Protein AF-A0A9R0U4C8-F1 (afdb_monomer_lite)

Organism: Triticum turgidum subsp. durum (NCBI:txid4567)

Secondary structure (DSSP, 8-state):
--EEEEETTTTEEEEE-SS-EEEEETTTTEEEEEEEEEEEEEETTEEEEEEEEEEEETTEEEE--EEE----

Structure (mmCIF, N/CA/C/O backbone):
data_AF-A0A9R0U4C8-F1
#
_entry.id   AF-A0A9R0U4C8-F1
#
loop_
_atom_site.group_PDB
_atom_site.id
_atom_site.type_s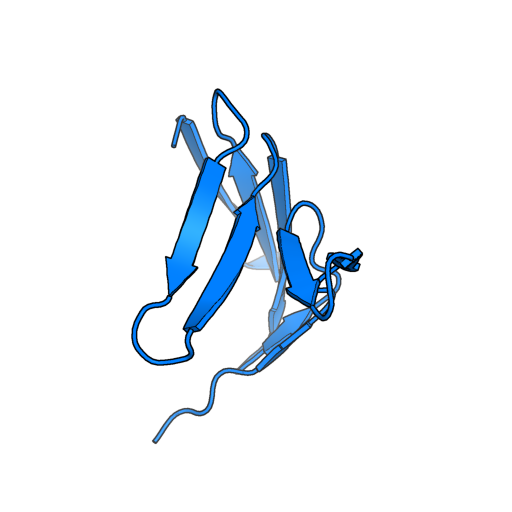ymbol
_atom_site.label_atom_id
_atom_site.label_alt_id
_atom_site.label_comp_id
_atom_site.label_asym_id
_atom_site.label_entity_id
_atom_site.label_seq_id
_atom_site.pdbx_PDB_ins_code
_atom_site.Cartn_x
_atom_site.Cartn_y
_atom_site.Cartn_z
_atom_site.occupancy
_atom_site.B_iso_or_equiv
_atom_site.auth_seq_id
_atom_site.auth_comp_id
_atom_site.auth_asym_id
_atom_site.auth_atom_id
_atom_site.pdbx_PDB_model_num
ATOM 1 N N . MET A 1 1 ? -3.664 13.002 4.102 1.00 79.00 1 MET A N 1
ATOM 2 C CA . MET A 1 1 ? -2.607 12.627 3.149 1.00 79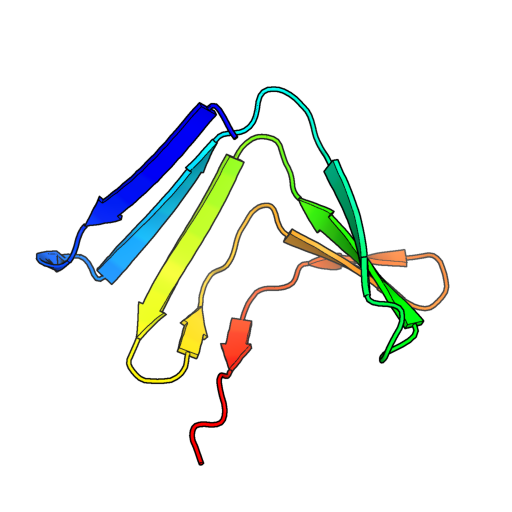.00 1 MET A CA 1
ATOM 3 C C . MET A 1 1 ? -1.727 13.845 2.989 1.00 79.00 1 MET A C 1
ATOM 5 O O . MET A 1 1 ? -2.275 14.911 2.748 1.00 79.00 1 MET A O 1
ATOM 9 N N . GLU A 1 2 ? -0.434 13.702 3.254 1.00 93.44 2 GLU A N 1
ATOM 10 C CA . GLU A 1 2 ? 0.543 14.796 3.166 1.00 93.44 2 GLU A CA 1
ATOM 11 C C . GLU A 1 2 ? 1.289 14.732 1.836 1.00 93.44 2 GLU A C 1
ATOM 13 O O . GLU A 1 2 ? 1.424 15.747 1.164 1.00 93.44 2 GLU A O 1
ATOM 18 N N . GLU A 1 3 ? 1.672 13.526 1.417 1.00 97.00 3 GLU A N 1
ATOM 19 C CA . GLU A 1 3 ? 2.406 13.304 0.178 1.00 97.00 3 GLU A CA 1
ATOM 20 C C . GLU A 1 3 ? 1.949 12.011 -0.492 1.00 97.00 3 GLU A C 1
ATOM 22 O O . GLU A 1 3 ? 1.635 11.022 0.175 1.00 97.00 3 GLU A O 1
ATOM 27 N N . PHE A 1 4 ? 1.933 12.025 -1.820 1.00 97.75 4 PHE A N 1
ATOM 28 C CA . PHE A 1 4 ? 1.895 10.829 -2.644 1.00 97.75 4 PHE A CA 1
ATOM 29 C C . PHE A 1 4 ? 2.903 11.000 -3.773 1.00 97.75 4 PHE A C 1
ATOM 31 O O . PHE A 1 4 ? 2.909 12.036 -4.442 1.00 97.75 4 PHE A O 1
ATOM 38 N N . GLY A 1 5 ? 3.716 9.977 -4.000 1.00 98.19 5 GLY A N 1
ATOM 39 C CA . GLY A 1 5 ? 4.695 9.960 -5.070 1.00 98.19 5 GLY A CA 1
ATOM 40 C C . GLY A 1 5 ? 4.674 8.645 -5.829 1.00 98.19 5 GLY A C 1
ATOM 41 O O . GLY A 1 5 ? 4.394 7.582 -5.274 1.00 98.19 5 GLY A O 1
ATOM 42 N N . TYR A 1 6 ? 4.982 8.733 -7.120 1.00 98.12 6 TYR A N 1
ATOM 43 C CA . TYR A 1 6 ? 5.166 7.581 -7.987 1.00 98.12 6 TYR A CA 1
ATOM 44 C C . TYR A 1 6 ? 6.352 7.823 -8.916 1.00 98.12 6 TYR A C 1
ATOM 46 O O . TYR A 1 6 ? 6.355 8.744 -9.730 1.00 98.12 6 TYR A O 1
ATOM 54 N N . ASN A 1 7 ? 7.367 6.976 -8.791 1.00 98.12 7 ASN A N 1
ATOM 55 C CA . ASN A 1 7 ? 8.474 6.904 -9.722 1.00 98.12 7 ASN A CA 1
ATOM 56 C C . ASN A 1 7 ? 8.138 5.873 -10.804 1.00 98.12 7 ASN A C 1
ATOM 58 O O . ASN A 1 7 ? 8.277 4.667 -10.586 1.00 98.12 7 ASN A O 1
ATOM 62 N N . CYS A 1 8 ? 7.736 6.361 -11.978 1.00 96.25 8 CYS A N 1
ATOM 63 C CA . CYS A 1 8 ? 7.380 5.520 -13.119 1.00 96.25 8 CYS A CA 1
ATOM 64 C C . CYS A 1 8 ? 8.533 4.616 -13.576 1.00 96.25 8 CYS A C 1
ATOM 66 O O . CYS A 1 8 ? 8.300 3.455 -13.891 1.00 96.25 8 CYS A O 1
ATOM 68 N N . ALA A 1 9 ? 9.773 5.120 -13.589 1.00 97.50 9 ALA A N 1
ATOM 69 C CA . ALA A 1 9 ? 10.932 4.365 -14.067 1.00 97.50 9 ALA A CA 1
ATOM 70 C C . ALA A 1 9 ? 11.277 3.183 -13.146 1.00 97.50 9 ALA A C 1
ATOM 72 O O . ALA A 1 9 ? 11.636 2.110 -13.620 1.00 97.50 9 ALA A O 1
ATOM 73 N N . ALA A 1 10 ? 11.137 3.369 -11.830 1.00 97.69 10 ALA A N 1
ATOM 74 C CA . ALA A 1 10 ? 11.359 2.315 -10.840 1.00 97.69 10 ALA A CA 1
ATOM 75 C C . ALA A 1 10 ? 10.107 1.461 -10.563 1.00 97.69 10 ALA A C 1
ATOM 77 O O . ALA A 1 10 ? 10.197 0.442 -9.878 1.00 97.69 10 ALA A O 1
ATOM 78 N N . GLY A 1 11 ? 8.931 1.899 -11.024 1.00 97.81 11 GLY A N 1
ATOM 79 C CA . GLY A 1 11 ? 7.647 1.322 -10.640 1.00 97.81 11 GLY A CA 1
ATOM 80 C C . GLY A 1 11 ? 7.380 1.423 -9.136 1.00 97.81 11 GLY A C 1
ATOM 81 O O . GLY A 1 11 ? 6.695 0.572 -8.591 1.00 97.81 11 GLY A O 1
ATOM 82 N N . PHE A 1 12 ? 7.939 2.411 -8.438 1.00 98.56 12 PHE A N 1
ATOM 83 C CA . PHE A 1 12 ? 7.847 2.530 -6.980 1.00 98.56 12 PHE A CA 1
ATOM 84 C C . PHE A 1 12 ? 6.905 3.663 -6.588 1.00 98.56 12 PHE A C 1
ATOM 86 O O . PHE A 1 12 ? 7.022 4.762 -7.128 1.00 98.56 12 PHE A O 1
ATOM 93 N N . MET A 1 13 ? 6.006 3.423 -5.636 1.00 98.31 13 MET A N 1
ATOM 94 C CA . MET A 1 13 ? 5.154 4.465 -5.067 1.00 98.31 13 MET A CA 1
ATOM 95 C C . MET A 1 13 ? 5.243 4.522 -3.550 1.00 98.31 13 MET A C 1
ATOM 97 O O . MET A 1 13 ? 5.505 3.516 -2.884 1.00 98.31 13 MET A O 1
ATOM 101 N N . TRP A 1 14 ? 4.950 5.704 -3.023 1.00 98.50 14 TRP A N 1
ATOM 102 C CA . TRP A 1 14 ? 4.850 5.956 -1.599 1.00 98.50 14 TRP A CA 1
ATOM 103 C C . TRP A 1 14 ? 3.711 6.924 -1.287 1.00 98.50 14 TRP A C 1
ATOM 105 O O . TRP A 1 14 ? 3.285 7.731 -2.115 1.00 98.50 14 TRP A O 1
ATOM 115 N N . LEU A 1 15 ? 3.214 6.819 -0.064 1.00 97.69 15 LEU A N 1
ATOM 116 C CA . LEU A 1 15 ? 2.160 7.645 0.494 1.00 97.69 15 LEU A CA 1
ATOM 117 C C . LEU A 1 15 ? 2.540 7.986 1.934 1.00 97.69 15 LEU A C 1
ATOM 119 O O . LEU A 1 15 ? 2.726 7.081 2.748 1.00 97.69 15 LEU A O 1
ATOM 123 N N . VAL A 1 16 ? 2.589 9.278 2.252 1.00 97.81 16 VAL A N 1
ATOM 124 C CA . VAL A 1 16 ? 2.884 9.782 3.597 1.00 97.81 16 VAL A CA 1
ATOM 125 C C . VAL A 1 16 ? 1.637 10.428 4.196 1.00 97.81 16 VAL A C 1
ATOM 127 O O . VAL A 1 16 ? 0.889 11.173 3.547 1.00 97.81 16 VAL A O 1
ATOM 130 N N . GLN A 1 17 ? 1.371 10.112 5.458 1.00 95.94 17 GLN A N 1
ATOM 131 C CA . GLN A 1 17 ? 0.247 10.610 6.232 1.00 95.94 17 GLN A CA 1
ATOM 132 C C . GLN A 1 17 ? 0.706 10.985 7.639 1.00 95.94 17 GLN A C 1
ATOM 134 O O . GLN A 1 17 ? 1.404 10.225 8.304 1.00 95.94 17 GLN A O 1
ATOM 139 N N . ARG A 1 18 ? 0.169 12.094 8.155 1.00 94.12 18 ARG A N 1
ATOM 140 C CA . ARG A 1 18 ? 0.465 12.590 9.504 1.00 94.12 18 ARG A CA 1
ATOM 141 C C . ARG A 1 18 ? 0.268 11.569 10.626 1.00 94.12 18 ARG A C 1
ATOM 143 O O . ARG A 1 18 ? 0.908 11.644 11.671 1.00 94.12 18 ARG A O 1
ATOM 150 N N . LYS A 1 19 ? -0.726 10.694 10.475 1.00 94.06 19 LYS A N 1
ATOM 151 C CA . LYS A 1 19 ? -1.151 9.730 11.492 1.00 94.06 19 LYS A CA 1
ATOM 152 C C . LYS A 1 19 ? -1.571 8.434 10.821 1.00 94.06 19 LYS A C 1
ATOM 154 O O . LYS A 1 19 ? -2.118 8.460 9.720 1.00 94.06 19 LYS A O 1
ATOM 159 N N . LYS A 1 20 ? -1.387 7.325 11.541 1.00 94.38 20 LYS A N 1
ATOM 160 C CA . LYS A 1 20 ? -1.987 6.034 11.197 1.00 94.38 20 LYS A CA 1
ATOM 161 C C . LYS A 1 20 ? -3.500 6.209 11.036 1.00 94.38 20 LYS A C 1
ATOM 163 O O . LYS A 1 20 ? -4.143 6.812 11.897 1.00 94.38 20 LYS A O 1
ATOM 168 N N . THR A 1 21 ? -4.060 5.656 9.968 1.00 96.12 21 THR A N 1
ATOM 169 C CA . THR A 1 21 ? -5.502 5.667 9.702 1.00 96.12 21 THR A CA 1
ATOM 170 C C . THR A 1 21 ? -6.040 4.246 9.597 1.00 96.12 21 THR A C 1
ATOM 172 O O . THR A 1 21 ? -5.337 3.321 9.196 1.00 96.12 21 THR A O 1
ATOM 175 N N . GLU A 1 22 ? -7.297 4.054 9.986 1.00 96.69 22 GLU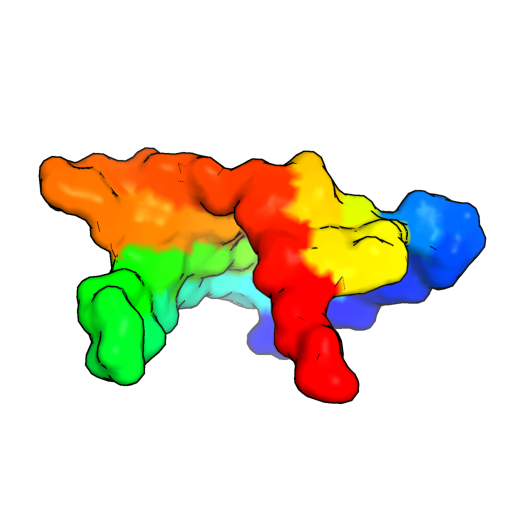 A N 1
ATOM 176 C CA . GLU A 1 22 ? -8.009 2.788 9.814 1.00 96.69 22 GLU A CA 1
ATOM 177 C C . GLU A 1 22 ? -9.262 3.033 8.978 1.00 96.69 22 GLU A C 1
ATOM 179 O O . GLU A 1 22 ? -9.957 4.036 9.144 1.00 96.69 22 GLU A O 1
ATOM 1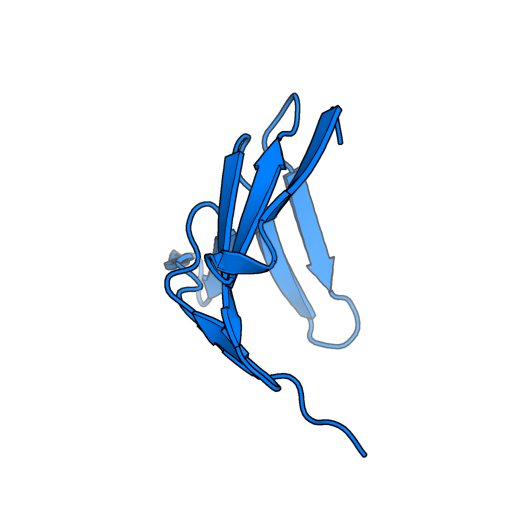84 N N . HIS A 1 23 ? -9.544 2.118 8.058 1.00 95.31 23 HIS A N 1
ATOM 185 C CA . HIS A 1 23 ? -10.710 2.169 7.195 1.00 95.31 23 HIS A CA 1
ATOM 186 C C . HIS A 1 23 ? -11.420 0.822 7.204 1.00 95.31 23 HIS A C 1
ATOM 188 O O . HIS A 1 23 ? -10.790 -0.221 7.060 1.00 95.31 23 HIS A O 1
ATOM 194 N N . THR A 1 24 ? -12.745 0.843 7.331 1.00 96.06 24 THR A N 1
ATOM 195 C CA . THR A 1 24 ? -13.562 -0.365 7.186 1.00 96.06 24 THR A CA 1
ATOM 196 C C . THR A 1 24 ? -14.271 -0.345 5.842 1.00 96.06 24 THR A C 1
ATOM 198 O O . THR A 1 24 ? -15.198 0.439 5.622 1.00 96.06 24 THR A O 1
ATOM 201 N N . PHE A 1 25 ? -13.868 -1.251 4.955 1.00 94.31 25 PHE A N 1
ATOM 202 C CA . PHE A 1 25 ? -14.520 -1.471 3.674 1.00 94.31 25 PHE A CA 1
ATOM 203 C C . PHE A 1 25 ? -15.857 -2.181 3.897 1.00 94.31 25 PHE A C 1
ATOM 205 O O . PHE A 1 25 ? -15.929 -3.407 3.967 1.00 94.31 25 PHE A O 1
ATOM 212 N N . LYS A 1 26 ? -16.945 -1.408 3.990 1.00 95.06 26 LYS A N 1
ATOM 213 C CA . LYS A 1 26 ? -18.284 -1.916 4.349 1.00 95.06 26 LYS A CA 1
ATOM 214 C C . LYS A 1 26 ? -18.777 -3.069 3.466 1.00 95.06 26 LYS A C 1
ATOM 216 O O . LYS A 1 26 ? -19.417 -3.980 3.978 1.00 95.06 26 LYS A O 1
ATOM 221 N N . LYS A 1 27 ? -18.464 -3.050 2.164 1.00 93.62 27 LYS A N 1
ATOM 222 C CA . LYS A 1 27 ? -18.907 -4.081 1.206 1.00 93.62 27 LYS A CA 1
ATOM 223 C C . LYS A 1 27 ? -18.342 -5.470 1.515 1.00 93.62 27 LYS A C 1
ATOM 225 O O . LYS A 1 27 ? -19.053 -6.451 1.358 1.00 93.62 27 LYS A O 1
ATOM 230 N N . VAL A 1 28 ? -17.090 -5.535 1.966 1.00 92.06 28 VAL A N 1
ATOM 231 C CA . VAL A 1 28 ? -16.382 -6.793 2.272 1.00 92.06 28 VAL A CA 1
ATOM 232 C C . VAL A 1 28 ? -16.186 -7.006 3.776 1.00 92.06 28 VAL A C 1
ATOM 234 O O . VAL A 1 28 ? -15.559 -7.973 4.181 1.00 92.06 28 VAL A O 1
ATOM 237 N N . LYS A 1 29 ? -16.729 -6.104 4.609 1.00 93.00 29 LYS A N 1
ATOM 238 C CA . LYS A 1 29 ? -16.629 -6.108 6.080 1.00 93.00 29 LYS A CA 1
ATOM 239 C C . LYS A 1 29 ? -15.192 -6.241 6.607 1.00 93.00 29 LYS A C 1
ATOM 241 O O . LYS A 1 29 ? -14.981 -6.773 7.690 1.00 93.00 29 LYS A O 1
ATOM 246 N N . GLN A 1 30 ? -14.221 -5.720 5.862 1.00 95.06 30 GLN A N 1
ATOM 247 C CA . GLN A 1 30 ? -12.807 -5.824 6.207 1.00 95.06 30 GLN A CA 1
ATOM 248 C C . GLN A 1 30 ? -12.282 -4.489 6.736 1.00 95.06 30 GLN A C 1
ATOM 250 O O . GLN A 1 30 ? -12.504 -3.441 6.121 1.00 95.06 30 GLN A O 1
ATOM 255 N N . THR A 1 31 ? -11.586 -4.523 7.871 1.00 96.75 31 THR A N 1
ATOM 256 C CA . THR A 1 31 ? -10.908 -3.353 8.441 1.00 96.75 31 THR A CA 1
ATOM 257 C C . THR A 1 31 ? -9.432 -3.391 8.071 1.00 96.75 31 THR A C 1
ATOM 259 O O . THR A 1 31 ? -8.738 -4.367 8.343 1.00 96.75 31 THR A O 1
ATOM 262 N N . VAL A 1 32 ? -8.952 -2.308 7.471 1.00 97.06 32 VAL A N 1
ATOM 263 C CA . VAL A 1 32 ? -7.572 -2.138 7.019 1.00 97.06 32 VAL A CA 1
ATOM 264 C C . VAL A 1 32 ? -6.957 -0.952 7.744 1.00 97.06 32 VAL A C 1
ATOM 266 O O . VAL A 1 32 ? -7.596 0.086 7.905 1.00 97.06 32 VAL A O 1
ATOM 269 N N . SER A 1 33 ? -5.710 -1.097 8.175 1.00 97.69 33 SER A N 1
ATOM 270 C CA . SER A 1 33 ? -4.914 -0.021 8.744 1.00 97.69 33 SER A CA 1
ATOM 271 C C . SER A 1 33 ? -3.800 0.398 7.798 1.00 97.69 33 SER A C 1
ATOM 273 O O . SER A 1 33 ? -3.092 -0.465 7.276 1.00 97.69 33 SER A O 1
ATOM 275 N N . TYR A 1 34 ? -3.604 1.704 7.678 1.00 97.50 34 TYR A N 1
ATOM 276 C CA . TYR A 1 34 ? -2.522 2.345 6.943 1.00 97.50 34 TYR A CA 1
ATOM 277 C C . TYR A 1 34 ? -1.595 3.046 7.938 1.00 97.50 34 TYR A C 1
ATOM 279 O O . TYR A 1 34 ? -2.054 3.811 8.790 1.00 97.50 34 TYR A O 1
ATOM 287 N N . ALA A 1 35 ? -0.300 2.762 7.863 1.00 97.75 35 ALA A N 1
ATOM 288 C CA . ALA A 1 35 ? 0.733 3.422 8.650 1.00 97.75 35 ALA A CA 1
ATOM 289 C C . ALA A 1 35 ? 0.968 4.868 8.169 1.00 97.75 35 ALA A C 1
ATOM 291 O O . ALA A 1 35 ? 0.372 5.316 7.191 1.00 97.75 35 ALA A O 1
ATOM 292 N N . GLY A 1 36 ? 1.831 5.603 8.880 1.00 97.19 36 GLY A N 1
ATOM 293 C CA . GLY A 1 36 ? 2.228 6.956 8.474 1.00 97.19 36 GLY A CA 1
ATOM 294 C C . GLY A 1 36 ? 2.967 6.985 7.134 1.00 97.19 36 GLY A C 1
ATOM 295 O O . GLY A 1 36 ? 2.854 7.959 6.405 1.00 97.19 36 GLY A O 1
ATOM 296 N N . GLU A 1 37 ? 3.642 5.893 6.778 1.00 97.81 37 GLU A N 1
ATOM 297 C CA . GLU A 1 37 ? 4.240 5.687 5.462 1.00 97.81 37 GLU A CA 1
ATOM 298 C C . GLU A 1 37 ? 3.746 4.357 4.887 1.00 97.81 37 GLU A C 1
ATOM 300 O O . GLU A 1 37 ? 3.754 3.325 5.566 1.00 97.81 37 GLU A O 1
ATOM 305 N N . VAL A 1 38 ? 3.289 4.391 3.639 1.00 98.25 38 VAL A N 1
ATOM 306 C CA . VAL A 1 38 ? 2.896 3.218 2.857 1.00 98.25 38 VAL A CA 1
ATOM 307 C C . VAL A 1 38 ? 3.713 3.219 1.580 1.00 98.25 38 VAL A C 1
ATOM 309 O O . VAL A 1 38 ? 3.754 4.230 0.887 1.00 98.25 38 VAL A O 1
ATOM 312 N N . THR A 1 39 ? 4.329 2.090 1.248 1.00 98.62 39 THR A N 1
ATOM 313 C CA . THR A 1 39 ? 5.141 1.938 0.035 1.00 98.62 39 THR A CA 1
ATOM 314 C C . THR A 1 39 ? 4.769 0.662 -0.701 1.00 98.62 39 THR A C 1
ATOM 316 O O . THR A 1 39 ? 4.268 -0.289 -0.097 1.00 98.62 39 THR A O 1
ATOM 319 N N . ALA A 1 40 ? 4.968 0.646 -2.017 1.00 98.69 40 ALA A N 1
ATOM 320 C CA . ALA A 1 40 ? 4.739 -0.530 -2.849 1.00 98.69 40 ALA A CA 1
ATOM 321 C C . ALA A 1 40 ? 5.453 -0.407 -4.199 1.00 98.69 40 ALA A C 1
ATOM 323 O O . ALA A 1 40 ? 5.758 0.694 -4.660 1.00 98.69 40 ALA A O 1
ATOM 324 N N . PHE A 1 41 ? 5.632 -1.542 -4.872 1.00 98.50 41 PHE A N 1
ATOM 325 C CA . PHE A 1 41 ? 5.976 -1.574 -6.291 1.00 98.50 41 PHE A CA 1
ATOM 326 C C . PHE A 1 41 ? 4.729 -1.855 -7.131 1.00 98.50 41 PHE A C 1
ATOM 328 O O . PHE A 1 41 ? 3.972 -2.782 -6.837 1.00 98.50 41 PHE A O 1
ATOM 335 N N . VAL A 1 42 ? 4.538 -1.048 -8.168 1.00 97.19 42 VAL A N 1
ATOM 336 C CA . VAL A 1 42 ? 3.449 -1.108 -9.139 1.00 97.19 42 VAL A CA 1
ATOM 337 C C . VAL A 1 42 ? 3.892 -1.935 -10.341 1.00 97.19 42 VAL A C 1
ATOM 339 O O . VAL A 1 42 ? 4.912 -1.651 -10.966 1.00 97.19 42 VAL A O 1
ATOM 342 N N . GLU A 1 43 ? 3.087 -2.932 -10.682 1.00 95.00 43 GLU A N 1
ATOM 343 C CA . GLU A 1 43 ? 3.188 -3.749 -11.889 1.00 95.00 43 GLU A CA 1
ATOM 344 C C . GLU A 1 43 ? 1.830 -3.738 -12.616 1.00 95.00 43 GLU A C 1
ATOM 346 O O . GLU A 1 43 ? 0.804 -3.418 -12.001 1.00 95.00 43 GLU A O 1
ATOM 351 N N . PRO A 1 44 ? 1.767 -4.086 -13.914 1.00 93.56 44 PRO A N 1
ATOM 352 C CA . PRO A 1 44 ? 0.491 -4.213 -14.614 1.00 93.56 44 PRO A CA 1
ATOM 353 C C . PRO A 1 44 ? -0.479 -5.141 -13.862 1.00 93.56 44 PRO A C 1
ATOM 355 O O . PRO A 1 44 ? -0.219 -6.330 -13.697 1.00 93.56 44 PRO A O 1
ATOM 358 N N . GLY A 1 45 ? -1.589 -4.578 -13.371 1.00 94.50 45 GLY A N 1
ATOM 359 C CA . GLY A 1 45 ? -2.626 -5.312 -12.638 1.00 94.50 45 GLY A CA 1
ATOM 360 C C . GLY A 1 45 ? -2.261 -5.740 -11.209 1.00 94.50 45 GLY A C 1
ATOM 361 O O . GLY A 1 45 ? -3.026 -6.486 -10.598 1.00 94.50 45 GLY A O 1
ATOM 362 N N . LYS A 1 46 ? -1.128 -5.300 -10.645 1.00 95.94 46 LYS A N 1
ATOM 363 C CA . LYS A 1 46 ? -0.672 -5.759 -9.325 1.00 95.94 46 LYS A CA 1
ATOM 364 C C . LYS A 1 46 ? 0.132 -4.705 -8.567 1.00 95.94 46 LYS A C 1
ATOM 366 O O . LYS A 1 46 ? 0.940 -3.978 -9.130 1.00 95.94 46 LYS A O 1
ATOM 371 N N . LEU A 1 47 ? -0.036 -4.692 -7.251 1.00 97.62 47 LEU A N 1
ATOM 372 C CA . LEU A 1 47 ? 0.881 -4.068 -6.305 1.00 97.62 47 LEU A CA 1
ATOM 373 C C . LEU A 1 47 ? 1.601 -5.158 -5.518 1.00 97.62 47 LEU A C 1
ATOM 375 O O . LEU A 1 47 ? 0.962 -6.101 -5.049 1.00 97.62 47 LEU A O 1
ATOM 379 N N . ARG A 1 48 ? 2.917 -5.035 -5.347 1.00 97.81 48 ARG A N 1
ATOM 380 C CA . ARG A 1 48 ? 3.734 -6.004 -4.603 1.00 97.81 48 ARG A CA 1
ATOM 381 C C . ARG A 1 48 ? 4.668 -5.333 -3.611 1.00 97.81 48 ARG A C 1
ATOM 383 O O . ARG A 1 48 ? 4.961 -4.143 -3.729 1.00 97.81 48 ARG A O 1
ATOM 390 N N . LYS A 1 49 ? 5.191 -6.139 -2.681 1.00 98.06 49 LYS A N 1
ATOM 391 C CA . LYS A 1 49 ? 6.080 -5.696 -1.594 1.00 98.06 49 LYS A CA 1
ATOM 392 C C . LYS A 1 49 ? 5.489 -4.492 -0.855 1.00 98.06 49 LYS A C 1
ATOM 394 O O . LYS A 1 49 ? 6.181 -3.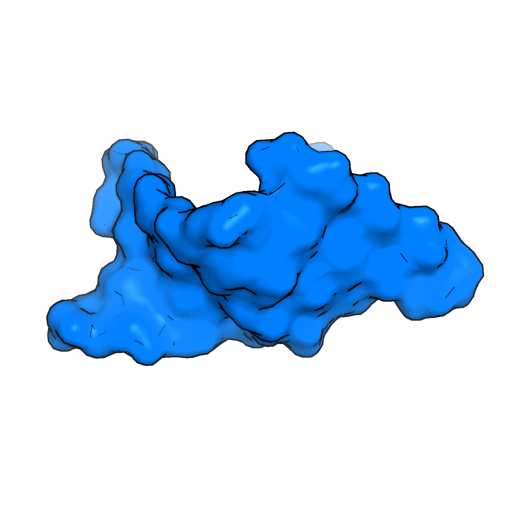514 -0.590 1.00 98.06 49 LYS A O 1
ATOM 399 N N . ILE A 1 50 ? 4.188 -4.563 -0.587 1.00 98.56 50 ILE A N 1
ATOM 400 C CA . ILE A 1 50 ? 3.467 -3.503 0.106 1.00 98.56 50 ILE A CA 1
ATOM 401 C C . ILE A 1 50 ? 3.956 -3.454 1.558 1.00 98.56 50 ILE A C 1
ATOM 403 O O . ILE A 1 50 ? 4.019 -4.480 2.240 1.00 98.56 50 ILE A O 1
ATOM 407 N N . ALA A 1 51 ? 4.282 -2.256 2.031 1.00 98.50 51 ALA A N 1
ATOM 408 C CA . ALA A 1 51 ? 4.591 -1.972 3.425 1.00 98.50 51 ALA A CA 1
ATOM 409 C C . ALA A 1 51 ? 3.616 -0.929 3.982 1.00 98.50 51 ALA A C 1
ATOM 411 O O . ALA A 1 51 ? 3.061 -0.114 3.249 1.00 98.50 51 ALA A O 1
ATOM 412 N N . GLY A 1 52 ? 3.383 -0.971 5.294 1.00 97.81 52 GLY A N 1
ATOM 413 C CA . GLY A 1 52 ? 2.505 -0.013 5.972 1.00 97.81 52 GLY A CA 1
ATOM 414 C C . GLY A 1 52 ? 1.006 -0.307 5.860 1.00 97.81 52 GLY A C 1
ATOM 415 O O . GLY A 1 52 ? 0.214 0.458 6.401 1.00 97.81 52 GLY A O 1
ATOM 416 N N . VAL A 1 53 ? 0.595 -1.413 5.232 1.00 98.19 53 VAL A N 1
ATOM 417 C CA . VAL A 1 53 ? -0.817 -1.825 5.143 1.00 98.19 53 VAL A CA 1
ATOM 418 C C . VAL A 1 53 ? -1.037 -3.132 5.898 1.00 98.19 53 VAL A C 1
ATOM 420 O O . VAL A 1 53 ? -0.313 -4.108 5.696 1.00 98.19 53 VAL A O 1
ATOM 423 N N . LYS A 1 54 ? -2.051 -3.170 6.767 1.00 98.06 54 LYS A N 1
ATOM 424 C CA . LYS A 1 54 ? -2.473 -4.391 7.468 1.00 98.06 54 LYS A CA 1
ATOM 425 C C . LYS A 1 54 ? -3.981 -4.566 7.415 1.00 98.06 54 LYS A C 1
ATOM 427 O O . LYS A 1 54 ? -4.703 -3.582 7.500 1.00 98.06 54 LYS A O 1
ATOM 432 N N . THR A 1 55 ? -4.449 -5.801 7.339 1.00 97.31 55 THR A N 1
ATOM 433 C CA . THR A 1 55 ? -5.861 -6.166 7.481 1.00 97.31 55 THR A CA 1
ATOM 434 C C . THR A 1 55 ? -6.113 -6.834 8.830 1.00 97.31 55 THR A C 1
ATOM 436 O O . THR A 1 55 ? -5.203 -7.438 9.402 1.00 97.31 55 THR A O 1
ATOM 439 N N . LYS A 1 56 ? -7.328 -6.698 9.359 1.00 95.62 56 LYS A N 1
ATOM 440 C CA . LYS A 1 56 ? -7.753 -7.341 10.600 1.00 95.62 56 LYS A CA 1
ATOM 441 C C . LYS A 1 56 ? -8.524 -8.624 10.291 1.00 95.62 56 LYS A C 1
ATOM 443 O O . LYS A 1 56 ? -9.646 -8.553 9.803 1.00 95.62 56 LYS A O 1
ATOM 448 N N . GLU A 1 57 ? -7.953 -9.769 10.651 1.00 93.56 57 GLU A N 1
ATOM 449 C CA . GLU A 1 57 ? -8.541 -11.105 10.478 1.00 93.56 57 GLU A CA 1
ATOM 450 C C . GLU A 1 57 ? -8.526 -11.839 11.820 1.00 93.56 57 GLU A C 1
ATOM 452 O O . GLU A 1 57 ? -7.485 -11.888 12.470 1.00 93.56 57 GLU A O 1
ATOM 457 N N . LEU A 1 58 ? -9.664 -12.392 12.262 1.00 87.50 58 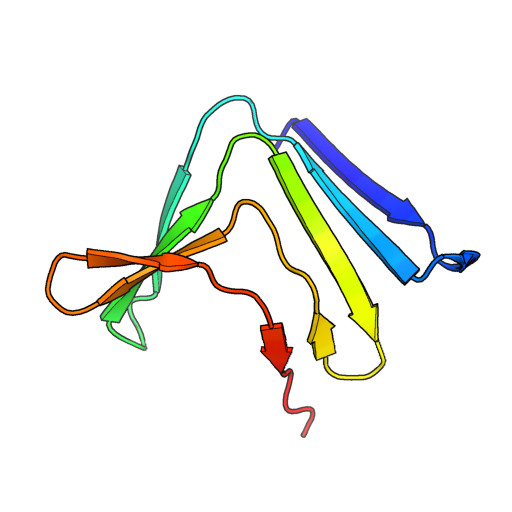LEU A N 1
ATOM 458 C CA . LEU A 1 58 ? -9.777 -13.153 13.524 1.00 87.50 58 LEU A CA 1
ATOM 459 C C . LEU A 1 58 ? -9.045 -12.490 14.716 1.00 87.50 58 LEU A C 1
ATOM 461 O O . LEU A 1 58 ? -8.323 -13.140 15.464 1.00 87.50 58 LEU A O 1
ATOM 465 N N . PHE A 1 59 ? -9.227 -11.173 14.876 1.00 88.19 59 PHE A N 1
ATOM 466 C CA . PHE A 1 59 ? -8.587 -10.316 15.894 1.00 88.19 59 PHE A CA 1
ATOM 467 C C . PHE A 1 59 ? -7.083 -10.028 15.723 1.00 88.19 59 PHE A C 1
ATOM 469 O O . PHE A 1 59 ? -6.544 -9.224 16.484 1.00 88.19 59 PHE A O 1
ATOM 476 N N . LEU A 1 60 ? -6.419 -10.577 14.707 1.00 95.69 60 LEU A N 1
ATOM 477 C CA . LEU A 1 60 ? -5.011 -10.332 14.389 1.00 95.69 60 LEU A CA 1
ATOM 478 C C . LEU A 1 60 ? -4.854 -9.305 13.265 1.00 95.69 60 LEU A C 1
ATOM 480 O O . LEU A 1 60 ? -5.667 -9.232 12.348 1.00 95.69 60 LEU A O 1
ATOM 484 N N . TRP A 1 61 ? -3.772 -8.528 13.321 1.00 96.50 61 TRP A N 1
ATOM 485 C CA . TRP A 1 61 ? -3.375 -7.631 12.236 1.00 96.50 61 TRP A CA 1
ATOM 486 C C . TRP A 1 61 ? -2.337 -8.309 11.345 1.00 96.50 61 TRP A C 1
ATOM 488 O O . TRP A 1 61 ? -1.191 -8.496 11.759 1.00 96.50 61 TRP A O 1
ATOM 498 N N . LEU A 1 62 ? -2.723 -8.627 10.114 1.00 97.44 62 LEU A N 1
ATOM 499 C CA . LEU A 1 62 ? -1.880 -9.292 9.124 1.00 97.44 62 LEU A CA 1
ATOM 500 C C . LEU A 1 62 ? -1.416 -8.295 8.066 1.00 97.44 62 LEU A C 1
ATOM 502 O O . LEU A 1 62 ? -2.205 -7.480 7.593 1.00 97.44 62 LEU A O 1
ATOM 506 N N . SER A 1 63 ? -0.139 -8.348 7.691 1.00 98.00 63 SER A N 1
ATOM 507 C CA . SER A 1 63 ? 0.403 -7.478 6.645 1.00 98.00 63 SER A CA 1
ATOM 508 C C . SER A 1 63 ? -0.177 -7.834 5.281 1.00 98.00 63 SER A C 1
ATOM 510 O O . SER A 1 63 ? -0.188 -8.997 4.884 1.00 98.00 63 SER A O 1
ATOM 512 N N . VAL A 1 64 ? -0.606 -6.814 4.544 1.00 97.75 64 VAL A N 1
ATOM 513 C CA . VAL A 1 64 ? -0.928 -6.949 3.124 1.00 97.75 64 VAL A CA 1
ATOM 514 C C . VAL A 1 64 ? 0.368 -6.721 2.364 1.00 97.75 64 VAL A C 1
ATOM 516 O O . VAL A 1 64 ? 0.931 -5.636 2.453 1.00 97.75 64 VAL A O 1
ATOM 519 N N . VAL A 1 65 ? 0.854 -7.742 1.662 1.00 97.88 65 VAL A N 1
ATOM 520 C CA . VAL A 1 65 ? 2.129 -7.685 0.920 1.00 97.88 65 VAL A CA 1
ATOM 521 C C . VAL A 1 65 ? 1.931 -7.593 -0.590 1.00 97.88 65 VAL A C 1
ATOM 523 O O . VAL A 1 65 ? 2.817 -7.108 -1.295 1.00 97.88 65 VAL A O 1
ATOM 526 N N . GLU A 1 66 ? 0.764 -8.008 -1.083 1.00 97.56 66 GLU A N 1
ATOM 527 C CA . GLU A 1 66 ? 0.379 -7.930 -2.489 1.00 97.56 66 GLU A CA 1
ATOM 528 C C . GLU A 1 66 ? -1.117 -7.629 -2.632 1.00 97.56 66 GLU A C 1
ATOM 530 O O . GLU A 1 66 ? -1.925 -8.044 -1.801 1.00 97.56 66 GLU A O 1
ATOM 535 N N . VAL A 1 67 ? -1.485 -6.929 -3.705 1.00 95.81 67 VAL A N 1
ATOM 536 C CA . VAL A 1 67 ? -2.872 -6.693 -4.126 1.00 95.81 67 VAL A CA 1
ATOM 537 C C . VAL A 1 67 ? -2.947 -6.874 -5.635 1.00 95.81 67 VAL A C 1
ATOM 539 O O . VAL A 1 67 ? -2.090 -6.375 -6.358 1.00 95.81 67 VAL A O 1
ATOM 542 N N . TYR A 1 68 ? -3.987 -7.553 -6.111 1.00 95.75 68 TYR A N 1
ATOM 543 C CA . TYR A 1 68 ? -4.247 -7.750 -7.535 1.00 95.75 68 TYR A CA 1
ATOM 544 C C . TYR A 1 68 ? -5.475 -6.943 -7.943 1.00 95.75 68 TYR A C 1
ATOM 546 O O . TYR A 1 68 ? -6.481 -6.919 -7.231 1.00 95.75 68 TYR A O 1
ATOM 554 N N . VAL A 1 69 ? -5.392 -6.287 -9.093 1.00 91.25 69 VAL A N 1
ATOM 555 C CA . VAL A 1 69 ? -6.489 -5.532 -9.691 1.00 91.25 69 VAL A CA 1
ATOM 556 C C . VAL A 1 69 ? -7.006 -6.332 -10.873 1.00 91.25 69 VAL A C 1
ATOM 558 O O . VAL A 1 69 ? -6.315 -6.501 -11.874 1.00 91.25 69 VAL A O 1
ATOM 561 N N . LEU A 1 70 ? -8.237 -6.820 -10.755 1.00 86.00 70 LEU A N 1
ATOM 562 C CA . LEU A 1 70 ? -8.940 -7.435 -11.872 1.00 86.00 70 LEU A CA 1
ATOM 563 C C . LEU A 1 70 ? -9.543 -6.319 -12.733 1.00 86.00 70 LEU A C 1
ATOM 565 O O . LEU A 1 70 ? -10.511 -5.674 -12.328 1.00 86.00 70 LEU A O 1
ATOM 569 N N . SER A 1 71 ? -8.956 -6.066 -13.901 1.00 75.44 71 SER A N 1
ATOM 570 C CA . SER A 1 71 ? -9.558 -5.228 -14.942 1.00 75.44 71 SER A CA 1
ATOM 571 C C . SER A 1 71 ? -10.595 -6.043 -15.719 1.00 75.44 71 SER A C 1
ATOM 573 O O . SER A 1 71 ? -10.301 -7.167 -16.127 1.00 75.44 71 SER A O 1
ATOM 575 N N . LYS A 1 72 ? -11.802 -5.492 -15.880 1.00 57.78 72 LYS A N 1
ATOM 576 C CA . LYS A 1 72 ? -12.817 -6.016 -16.805 1.00 57.78 72 LYS A CA 1
ATOM 577 C C . LYS A 1 72 ? -12.471 -5.672 -18.245 1.00 57.78 72 LYS A C 1
ATOM 579 O O . LYS A 1 72 ? -11.871 -4.591 -18.436 1.00 57.78 72 LYS A O 1
#

pLDDT: mean 95.13, std 5.99, range [57.78, 98.69]

InterPro domains:
  IPR007493 Protein of unknown function DUF538 [PF04398] (2-69)
  IPR007493 Protein of unknown function DUF538 [PTHR31676] (2-69)
  IPR036758 At5g01610-like superfamily [G3DSA:2.30.240.10] (1-72)
  IPR036758 At5g01610-like superfamily [SSF141562] (2-69)

Sequence (72 aa):
MEEFGYNCAAGFMWLVQRKKTEHTFKKVKQTVSYAGEVTAFVEPGKLRKIAGVKTKELFLWLSVVEVYVLSK

Foldseek 3Di:
DPDWDADPVQQKIKDADPAKDWDQPVVVRKIKIAGRMWMWGDDVQKTAQIPRMWIADPNDTHDDGMDGHDDD

Radius of gyration: 12.9 Å; chains: 1; bounding box: 30×28×33 Å